Protein AF-A0A7S0IJU7-F1 (afdb_monomer_lite)

Secondary structure (DSSP, 8-state):
--TTHHHHHHHHHTSPPP---SS---BTTTTBS-----S-TTT-HHHHHHHHHHHHHHHTPPPSS-SSSSS-TTSHHHHHHHHHHHHHHHHHHHHHHHHHHHHHHHHTTTT--EEEEEEES-S-GGGTTEEEEEEGGGTEEEEEE-SSPPPTT-EEEE-B-TTS-EE-

pLDDT: mean 90.53, std 7.23, range [61.72, 98.31]

InterPro domains:
  IPR001900 Ribonuclease II/R [PF00773] (12-59)
  IPR012340 Nucleic acid-binding, OB-fold [SSF50249] (5-108)
  IPR022966 Ribonuclease II/R, conserved site [PS01175] (27-51)
  IPR050180 RNR Ribonuclease [PTHR23355] (18-120)

Structure (mmCIF, N/CA/C/O backbone):
data_AF-A0A7S0IJU7-F1
#
_entry.id   AF-A0A7S0IJU7-F1
#
loop_
_atom_site.group_PDB
_atom_site.id
_atom_site.type_symbol
_atom_site.label_atom_id
_atom_site.label_alt_id
_atom_site.label_comp_id
_atom_site.label_asym_id
_atom_site.label_entity_id
_atom_site.label_seq_id
_atom_site.pdbx_PDB_ins_code
_atom_site.Cartn_x
_atom_site.Cartn_y
_atom_site.Cartn_z
_atom_site.occupancy
_atom_site.B_iso_or_equiv
_atom_site.auth_seq_id
_atom_site.auth_comp_id
_atom_site.auth_asym_id
_atom_site.auth_atom_id
_atom_site.pdbx_PDB_model_num
ATOM 1 N N . CYS A 1 1 ? -3.079 -19.101 15.335 1.00 69.31 1 CYS A N 1
ATOM 2 C CA . CYS A 1 1 ? -3.931 -17.950 14.956 1.00 69.31 1 CYS A CA 1
ATOM 3 C C . CYS A 1 1 ? -5.201 -18.464 14.268 1.00 69.31 1 CYS A C 1
ATOM 5 O O . CYS A 1 1 ? -5.063 -19.301 13.363 1.00 69.31 1 CYS A O 1
ATOM 7 N N . PRO A 1 2 ? -6.400 -18.024 14.703 1.00 83.00 2 PRO A N 1
ATOM 8 C CA . PRO A 1 2 ? -7.669 -18.416 14.084 1.00 83.00 2 PRO A CA 1
ATOM 9 C C . PRO A 1 2 ? -7.707 -18.056 12.586 1.00 83.00 2 PRO A C 1
ATOM 11 O O . PRO A 1 2 ? -6.986 -17.149 12.161 1.00 83.00 2 PRO A O 1
ATOM 14 N N . PRO A 1 3 ? -8.478 -18.785 11.758 1.00 89.00 3 PRO A N 1
ATOM 15 C CA . PRO A 1 3 ? -8.678 -18.415 10.358 1.00 89.00 3 PRO A CA 1
ATOM 16 C C . PRO A 1 3 ? -9.346 -17.034 10.242 1.00 89.00 3 PRO A C 1
ATOM 18 O O . PRO A 1 3 ? -10.028 -16.589 11.161 1.00 89.00 3 PRO A O 1
ATOM 21 N N . GLY A 1 4 ? -9.146 -16.356 9.109 1.00 90.25 4 GLY A N 1
ATOM 22 C CA . GLY A 1 4 ? -9.739 -15.042 8.840 1.00 90.25 4 GLY A CA 1
ATOM 23 C C . GLY A 1 4 ? -8.760 -13.867 8.996 1.00 90.25 4 GLY A C 1
ATOM 24 O O . GLY A 1 4 ? -7.550 -14.046 8.795 1.00 90.25 4 GLY A O 1
ATOM 25 N N . PRO A 1 5 ? -9.256 -12.656 9.322 1.00 92.38 5 PRO A N 1
ATOM 26 C CA . PRO A 1 5 ? -8.472 -11.421 9.244 1.00 92.38 5 PRO A CA 1
ATOM 27 C C . PRO A 1 5 ? -7.203 -11.421 10.100 1.00 92.38 5 PRO A C 1
ATOM 29 O O . PRO A 1 5 ? -6.181 -10.905 9.658 1.00 92.38 5 PRO A O 1
ATOM 32 N N . CYS A 1 6 ? -7.211 -12.057 11.277 1.00 92.06 6 CYS A N 1
ATOM 33 C CA . CYS A 1 6 ? -6.020 -12.139 12.128 1.00 92.06 6 CYS A CA 1
ATOM 34 C C . CYS A 1 6 ? -4.882 -12.919 11.456 1.00 92.06 6 CYS A C 1
ATOM 36 O O . CYS A 1 6 ? -3.733 -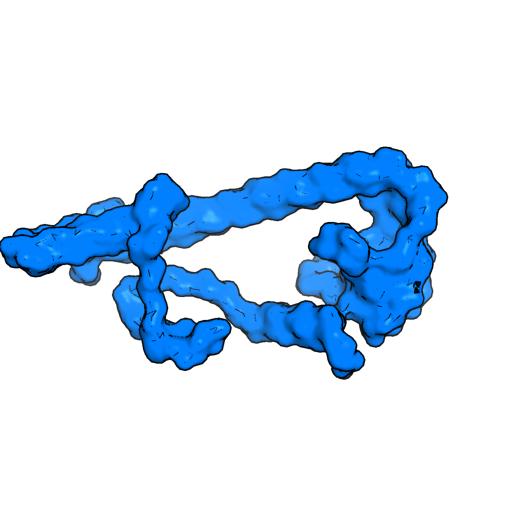12.479 11.481 1.00 92.06 6 CYS A O 1
ATOM 38 N N . ARG A 1 7 ? -5.187 -14.057 10.813 1.00 92.75 7 ARG A N 1
ATOM 39 C CA . ARG A 1 7 ? -4.179 -14.853 10.095 1.00 92.75 7 ARG A CA 1
ATOM 40 C C . ARG A 1 7 ? -3.656 -14.100 8.881 1.00 92.75 7 ARG A C 1
ATOM 42 O O . ARG A 1 7 ? -2.449 -14.093 8.665 1.00 92.75 7 ARG A O 1
ATOM 49 N N . ALA A 1 8 ? -4.543 -13.451 8.126 1.00 91.88 8 ALA A N 1
ATOM 50 C CA . ALA A 1 8 ? -4.154 -12.628 6.984 1.00 91.88 8 ALA A CA 1
ATOM 51 C C . ALA A 1 8 ? -3.245 -11.467 7.416 1.00 91.88 8 ALA A C 1
ATOM 53 O O . ALA A 1 8 ? -2.193 -11.251 6.821 1.00 91.88 8 ALA A O 1
ATOM 54 N N . TRP A 1 9 ? -3.598 -10.773 8.499 1.00 90.94 9 TRP A N 1
ATOM 55 C CA . TRP A 1 9 ? -2.810 -9.671 9.041 1.00 90.94 9 TRP A CA 1
ATOM 56 C C . TRP A 1 9 ? -1.423 -10.122 9.506 1.00 90.94 9 TRP A C 1
ATOM 58 O O . TRP A 1 9 ? -0.427 -9.502 9.140 1.00 90.94 9 TRP A O 1
ATOM 68 N N . LEU A 1 10 ? -1.330 -11.234 10.245 1.00 90.19 10 LEU A N 1
ATOM 69 C CA . LEU A 1 10 ? -0.038 -11.811 10.625 1.00 90.19 10 LEU A CA 1
ATOM 70 C C . LEU A 1 10 ? 0.771 -12.258 9.401 1.00 90.19 10 LEU A C 1
ATOM 72 O O . LEU A 1 10 ? 1.971 -12.021 9.367 1.00 90.19 10 LEU A O 1
ATOM 76 N N . GLY A 1 11 ? 0.133 -12.845 8.386 1.00 91.00 11 GLY A N 1
ATOM 77 C CA . GLY A 1 11 ? 0.796 -13.233 7.139 1.00 91.00 11 GLY A CA 1
ATOM 78 C C . GLY A 1 11 ? 1.399 -12.038 6.400 1.00 91.00 11 GLY A C 1
ATOM 79 O O . GLY A 1 11 ? 2.580 -12.056 6.070 1.00 91.00 11 GLY A O 1
ATOM 80 N N . ILE A 1 12 ? 0.624 -10.963 6.221 1.00 89.12 12 ILE A N 1
ATOM 81 C CA . ILE A 1 12 ? 1.094 -9.717 5.593 1.00 89.12 12 ILE A CA 1
ATOM 82 C C . ILE A 1 12 ? 2.269 -9.116 6.376 1.00 89.12 12 ILE A C 1
ATOM 84 O O . ILE A 1 12 ? 3.207 -8.597 5.778 1.00 89.12 12 ILE A O 1
ATOM 88 N N . ARG A 1 13 ? 2.263 -9.214 7.712 1.00 86.75 13 ARG A N 1
ATOM 89 C CA . ARG A 1 13 ? 3.353 -8.708 8.563 1.00 86.75 13 ARG A CA 1
ATOM 90 C C . ARG A 1 13 ? 4.683 -9.441 8.387 1.00 86.75 13 ARG A C 1
ATOM 92 O O . ARG A 1 13 ? 5.710 -8.861 8.723 1.00 86.75 13 ARG A O 1
ATOM 99 N N . GLN A 1 14 ? 4.666 -10.675 7.892 1.00 88.12 14 GLN A N 1
ATOM 100 C CA . GLN A 1 14 ? 5.879 -11.452 7.626 1.00 88.12 14 GLN A CA 1
ATOM 101 C C . GLN A 1 14 ? 6.457 -11.177 6.231 1.00 88.12 14 GLN A C 1
ATOM 103 O O . GLN A 1 14 ? 7.543 -11.655 5.920 1.00 88.12 14 GLN A O 1
ATOM 108 N N . MET A 1 15 ? 5.743 -10.428 5.385 1.00 89.56 15 MET A N 1
ATOM 109 C CA . MET A 1 15 ? 6.194 -10.109 4.035 1.00 89.56 15 MET A CA 1
ATOM 110 C C . MET A 1 15 ? 7.154 -8.921 4.039 1.00 89.56 15 MET A C 1
ATOM 112 O O . MET A 1 15 ? 6.958 -7.927 4.744 1.00 89.56 15 MET A O 1
ATOM 116 N N . ASN A 1 16 ? 8.162 -8.991 3.173 1.00 87.50 16 ASN A N 1
ATOM 117 C CA . ASN A 1 16 ? 9.023 -7.854 2.895 1.00 87.50 16 ASN A CA 1
ATOM 118 C C . ASN A 1 16 ? 8.292 -6.816 2.042 1.00 87.50 16 ASN A C 1
ATOM 120 O O . ASN A 1 16 ? 7.445 -7.123 1.201 1.00 87.50 16 ASN A O 1
ATOM 124 N N . LYS A 1 17 ? 8.653 -5.547 2.234 1.00 85.12 17 LYS A N 1
ATOM 125 C CA . LYS A 1 17 ? 8.161 -4.469 1.380 1.00 85.12 17 LYS A CA 1
ATOM 126 C C . LYS A 1 17 ? 8.675 -4.679 -0.046 1.00 85.12 17 LYS A C 1
ATOM 128 O O . LYS A 1 17 ? 9.881 -4.775 -0.246 1.00 85.12 17 LYS A O 1
ATOM 133 N N . GLY A 1 18 ? 7.775 -4.631 -1.028 1.00 83.38 18 GLY A N 1
ATOM 134 C CA . GLY A 1 18 ? 8.158 -4.622 -2.439 1.00 83.38 18 GLY A CA 1
ATOM 135 C C . GLY A 1 18 ? 9.085 -3.447 -2.768 1.00 83.38 18 GLY A C 1
ATOM 136 O O . GLY A 1 18 ? 8.805 -2.291 -2.420 1.00 83.38 18 GLY A O 1
ATOM 137 N N . THR A 1 19 ? 10.195 -3.745 -3.432 1.00 80.81 19 THR A N 1
ATOM 138 C CA . THR A 1 19 ? 11.180 -2.771 -3.908 1.00 80.81 19 THR A CA 1
ATOM 139 C C . THR A 1 19 ? 11.208 -2.767 -5.430 1.00 80.81 19 THR A C 1
ATOM 141 O O . THR A 1 19 ? 10.830 -3.738 -6.078 1.00 80.81 19 THR A O 1
ATOM 144 N N . VAL A 1 20 ? 11.620 -1.640 -6.007 1.00 84.31 20 VAL A N 1
ATOM 145 C CA . VAL A 1 20 ? 11.905 -1.557 -7.442 1.00 84.31 20 VAL A CA 1
ATOM 146 C C . VAL A 1 20 ? 13.415 -1.686 -7.604 1.00 84.31 20 VAL A C 1
ATOM 148 O O . VAL A 1 20 ? 14.161 -1.066 -6.842 1.00 84.31 20 VAL A O 1
ATOM 151 N N . SER A 1 21 ? 13.833 -2.511 -8.557 1.00 85.69 21 SER A N 1
ATOM 152 C CA . SER A 1 21 ? 15.222 -2.854 -8.856 1.00 85.69 21 SER A CA 1
ATOM 153 C C . SER A 1 21 ? 15.471 -2.692 -10.353 1.00 85.69 21 SER A C 1
ATOM 155 O O . SER A 1 21 ? 14.536 -2.748 -11.150 1.00 85.69 21 SER A O 1
ATOM 157 N N . GLU A 1 22 ? 16.732 -2.480 -10.714 1.00 85.06 22 GLU A N 1
ATOM 158 C CA . GLU A 1 22 ? 17.190 -2.449 -12.103 1.00 85.06 22 GLU A CA 1
ATOM 159 C C . GLU A 1 22 ? 17.304 -3.861 -12.681 1.00 85.06 22 GLU A C 1
ATOM 161 O O . GLU A 1 22 ? 16.916 -4.108 -13.820 1.00 85.06 22 GLU A O 1
ATOM 166 N N . ALA A 1 23 ? 17.793 -4.801 -11.870 1.00 88.00 23 ALA A N 1
ATOM 167 C CA . ALA A 1 23 ? 17.892 -6.199 -12.250 1.00 88.00 23 ALA A CA 1
ATOM 168 C C . ALA A 1 23 ? 16.556 -6.927 -12.018 1.00 88.00 23 ALA A C 1
ATOM 170 O O . ALA A 1 23 ? 15.915 -6.688 -10.981 1.00 88.00 23 ALA A O 1
ATOM 171 N N . PRO A 1 24 ? 16.153 -7.831 -12.935 1.00 91.06 24 PRO A N 1
ATOM 172 C CA . PRO A 1 24 ? 15.001 -8.696 -12.727 1.00 91.06 24 PRO A CA 1
ATOM 173 C C . PRO A 1 24 ? 15.228 -9.580 -11.498 1.00 91.06 24 PRO A C 1
ATOM 175 O O . PRO A 1 24 ? 16.320 -10.108 -11.289 1.00 91.06 24 PRO A O 1
ATOM 178 N N . ALA A 1 25 ? 14.192 -9.725 -10.680 1.00 91.88 25 ALA A N 1
ATOM 179 C CA . ALA A 1 25 ? 14.225 -10.532 -9.471 1.00 91.88 25 ALA A CA 1
ATOM 180 C C . ALA A 1 25 ? 12.836 -11.094 -9.164 1.00 91.88 25 ALA A C 1
ATOM 182 O O . ALA A 1 25 ? 11.822 -10.484 -9.526 1.00 91.88 25 ALA A O 1
ATOM 183 N N . LEU A 1 26 ? 12.823 -12.220 -8.443 1.00 92.25 26 LEU A N 1
ATOM 184 C CA . LEU A 1 26 ? 11.613 -12.904 -8.002 1.00 92.25 26 LEU A CA 1
ATOM 185 C C . LEU A 1 26 ? 10.691 -11.932 -7.260 1.00 92.25 26 LEU A C 1
ATOM 187 O O . LEU A 1 26 ? 11.070 -11.329 -6.254 1.00 92.25 26 LEU A O 1
ATOM 191 N N . HIS A 1 27 ? 9.448 -11.828 -7.720 1.00 92.81 27 HIS A N 1
ATOM 192 C CA . HIS A 1 27 ? 8.409 -11.104 -7.007 1.00 92.81 27 HIS A CA 1
ATOM 193 C C . HIS A 1 27 ? 7.625 -12.082 -6.122 1.00 92.81 27 HIS A C 1
ATOM 195 O O . HIS A 1 27 ? 6.530 -12.515 -6.483 1.00 92.81 27 HIS A O 1
ATOM 201 N N . GLU A 1 28 ? 8.163 -12.402 -4.940 1.00 90.19 28 GLU A N 1
ATOM 202 C CA . GLU A 1 28 ? 7.623 -13.419 -4.014 1.00 90.19 28 GLU A CA 1
ATOM 203 C C . GLU A 1 28 ? 6.117 -13.270 -3.754 1.00 90.19 28 GLU A C 1
ATOM 205 O O . GLU A 1 28 ? 5.373 -14.243 -3.821 1.00 90.19 28 GLU A O 1
ATOM 210 N N . GLY A 1 29 ? 5.635 -12.039 -3.546 1.00 88.81 29 GLY A N 1
ATOM 211 C CA . GLY A 1 29 ? 4.212 -11.783 -3.288 1.00 88.81 29 GLY A CA 1
ATOM 212 C C . GLY A 1 29 ? 3.271 -12.059 -4.472 1.00 88.81 29 GLY A C 1
ATOM 213 O O . GLY A 1 29 ? 2.064 -12.130 -4.267 1.00 88.81 29 GLY A O 1
ATOM 214 N N . LEU A 1 30 ? 3.799 -12.191 -5.695 1.00 91.88 30 LEU A N 1
ATOM 215 C CA . LEU A 1 30 ? 3.043 -12.540 -6.907 1.00 91.88 30 LEU A CA 1
ATOM 216 C C . LEU A 1 30 ? 3.372 -13.952 -7.416 1.00 91.88 30 LEU A C 1
ATOM 218 O O . LEU A 1 30 ? 2.650 -14.458 -8.267 1.00 91.88 30 LEU A O 1
ATOM 222 N N . GLY A 1 31 ? 4.446 -14.576 -6.920 1.00 93.75 31 GLY A N 1
ATOM 223 C CA . GLY A 1 31 ? 4.887 -15.899 -7.363 1.00 93.75 31 GLY A CA 1
ATOM 224 C C . GLY A 1 31 ? 5.430 -15.935 -8.796 1.00 93.75 31 GLY A C 1
ATOM 225 O O . GLY A 1 31 ? 5.266 -16.946 -9.468 1.00 93.75 31 GLY A O 1
ATOM 226 N N . VAL A 1 32 ? 6.039 -14.843 -9.278 1.00 95.50 32 VAL A N 1
ATOM 227 C CA . VAL A 1 32 ? 6.604 -14.747 -10.640 1.00 95.50 32 VAL A CA 1
ATOM 228 C C . VAL A 1 32 ? 8.086 -14.386 -10.615 1.00 95.50 32 VAL A C 1
ATOM 230 O O . VAL A 1 32 ? 8.504 -13.569 -9.792 1.00 95.50 32 VAL A O 1
ATOM 233 N N . ASP A 1 33 ? 8.861 -14.944 -11.550 1.00 95.62 33 ASP A N 1
ATOM 234 C CA . ASP A 1 33 ? 10.327 -14.803 -11.615 1.00 95.62 33 ASP A CA 1
ATOM 235 C C . ASP A 1 33 ? 10.806 -13.360 -11.806 1.00 95.62 33 ASP A C 1
ATOM 237 O O . ASP A 1 33 ? 11.884 -12.991 -11.347 1.00 95.62 33 ASP A O 1
ATOM 241 N N . ALA A 1 34 ? 10.005 -12.535 -12.482 1.00 94.25 34 ALA A N 1
ATOM 242 C CA . ALA A 1 34 ? 10.247 -11.111 -12.643 1.00 94.25 34 ALA A CA 1
ATOM 243 C C . ALA A 1 34 ? 8.931 -10.366 -12.875 1.00 94.25 34 ALA A C 1
ATOM 245 O O . ALA A 1 34 ? 7.998 -10.883 -13.493 1.00 94.25 34 ALA A O 1
ATOM 246 N N . TYR A 1 35 ? 8.865 -9.119 -12.408 1.00 94.75 35 TYR A N 1
ATOM 247 C CA . TYR A 1 35 ? 7.708 -8.256 -12.616 1.00 94.75 35 TYR A CA 1
ATOM 248 C C . TYR A 1 35 ? 8.130 -6.809 -12.867 1.00 94.75 35 TYR A C 1
ATOM 250 O O . TYR A 1 35 ? 8.962 -6.263 -12.144 1.00 94.75 35 TYR A O 1
ATOM 258 N N . VAL A 1 36 ? 7.511 -6.166 -13.861 1.00 93.75 36 VAL A N 1
ATOM 259 C CA . VAL A 1 36 ? 7.729 -4.751 -14.191 1.00 93.75 36 VAL A CA 1
ATOM 260 C C . VAL A 1 36 ? 6.400 -4.006 -14.277 1.00 93.75 36 VAL A C 1
ATOM 262 O O . VAL A 1 36 ? 5.398 -4.512 -14.779 1.00 93.75 36 VAL A O 1
ATOM 265 N N . GLN A 1 37 ? 6.385 -2.774 -13.775 1.00 93.81 37 GLN A N 1
ATOM 266 C CA . GLN A 1 37 ? 5.217 -1.899 -13.830 1.00 93.81 37 GLN A CA 1
ATOM 267 C C . GLN A 1 37 ? 5.241 -1.067 -15.118 1.00 93.81 37 GLN A C 1
ATOM 269 O O . GLN A 1 37 ? 6.171 -0.299 -15.340 1.00 93.81 37 GLN A O 1
ATOM 274 N N . VAL A 1 38 ? 4.213 -1.214 -15.959 1.00 96.44 38 VAL A N 1
ATOM 275 C CA . VAL A 1 38 ? 4.124 -0.523 -17.265 1.00 96.44 38 VAL A CA 1
ATOM 276 C C . VAL A 1 38 ? 2.724 0.028 -17.580 1.00 96.44 38 VAL A C 1
ATOM 278 O O . VAL A 1 38 ? 2.528 0.777 -18.532 1.00 96.44 38 VAL A O 1
ATOM 281 N N . THR A 1 39 ? 1.712 -0.330 -16.792 1.00 97.25 39 THR A N 1
ATOM 282 C CA . THR A 1 39 ? 0.295 -0.114 -17.126 1.00 97.25 39 THR A CA 1
ATOM 283 C C . THR A 1 39 ? -0.274 1.221 -16.641 1.00 97.25 39 THR A C 1
ATOM 285 O O . THR A 1 39 ? -1.458 1.487 -16.825 1.00 97.25 39 THR A O 1
ATOM 288 N N . SER A 1 40 ? 0.508 2.073 -15.972 1.00 96.94 40 SER A N 1
ATOM 289 C CA . SER A 1 40 ? 0.020 3.329 -15.376 1.00 96.94 40 SER A CA 1
ATOM 290 C C . SER A 1 40 ? 0.932 4.549 -15.620 1.00 96.94 40 SER A C 1
ATOM 292 O O . SER A 1 40 ? 1.202 5.294 -14.674 1.00 96.94 40 SER A O 1
ATOM 294 N N . PRO A 1 41 ? 1.361 4.824 -16.869 1.00 96.06 41 PRO A N 1
ATOM 295 C CA . PRO A 1 41 ? 2.321 5.891 -17.188 1.00 96.06 41 PRO A CA 1
ATOM 296 C C . PRO A 1 41 ? 1.827 7.311 -16.865 1.00 96.06 41 PRO A C 1
ATOM 298 O O . PRO A 1 41 ? 2.640 8.194 -16.625 1.00 96.06 41 PRO A O 1
ATOM 301 N N . ILE A 1 42 ? 0.510 7.541 -16.798 1.00 96.69 42 ILE A N 1
ATOM 302 C CA . ILE A 1 42 ? -0.063 8.858 -16.451 1.00 96.69 42 ILE A CA 1
ATOM 303 C C . ILE A 1 42 ? 0.184 9.220 -14.976 1.00 96.69 42 ILE A C 1
ATOM 305 O O . ILE A 1 42 ? 0.296 10.392 -14.633 1.00 96.69 42 ILE A O 1
ATOM 309 N N . ARG A 1 43 ? 0.268 8.220 -14.087 1.00 94.19 43 ARG A N 1
ATOM 310 C CA . ARG A 1 43 ? 0.313 8.421 -12.624 1.00 94.19 43 ARG A CA 1
ATOM 311 C C . ARG A 1 43 ? 1.550 7.837 -11.942 1.00 94.19 43 ARG A C 1
ATOM 313 O O . ARG A 1 43 ? 1.731 8.030 -10.743 1.00 94.19 43 ARG A O 1
ATOM 320 N N . ARG A 1 44 ? 2.386 7.094 -12.671 1.00 91.12 44 ARG A N 1
ATOM 321 C CA . ARG A 1 44 ? 3.653 6.543 -12.182 1.00 91.12 44 ARG A CA 1
ATOM 322 C C . ARG A 1 44 ? 4.756 6.874 -13.175 1.00 91.12 44 ARG A C 1
ATOM 324 O O . ARG A 1 44 ? 4.770 6.364 -14.290 1.00 91.12 44 ARG A O 1
ATOM 331 N N . TYR A 1 45 ? 5.701 7.703 -12.741 1.00 90.50 45 TYR A N 1
ATOM 332 C CA . TYR A 1 45 ? 6.818 8.120 -13.585 1.00 90.50 45 TYR A CA 1
ATOM 333 C C . TYR A 1 45 ? 7.711 6.942 -14.011 1.00 90.50 45 TYR A C 1
ATOM 335 O O . TYR A 1 45 ? 8.196 6.922 -15.136 1.00 90.50 45 TYR A O 1
ATOM 343 N N . ALA A 1 46 ? 7.861 5.921 -13.158 1.00 90.69 46 ALA A N 1
ATOM 344 C CA . ALA A 1 46 ? 8.591 4.701 -13.501 1.00 90.69 46 ALA A CA 1
ATOM 345 C C . ALA A 1 46 ? 7.971 3.970 -14.708 1.00 90.69 46 ALA A C 1
ATOM 347 O O . ALA A 1 46 ? 8.690 3.623 -15.639 1.00 90.69 46 ALA A O 1
ATOM 348 N N . ASP A 1 47 ? 6.643 3.810 -14.752 1.00 94.38 47 ASP A N 1
ATOM 349 C CA . ASP A 1 47 ? 5.949 3.228 -15.908 1.00 94.38 47 ASP A CA 1
ATOM 350 C C . ASP A 1 47 ? 6.182 4.059 -17.178 1.00 94.38 47 ASP A C 1
ATOM 352 O O . ASP A 1 47 ? 6.405 3.503 -18.251 1.00 94.38 47 ASP A O 1
ATOM 356 N N . LEU A 1 48 ? 6.165 5.393 -17.069 1.00 94.44 48 LEU A N 1
ATOM 357 C CA . LEU A 1 48 ? 6.459 6.280 -18.197 1.00 94.44 48 LEU A CA 1
ATOM 358 C C . LEU A 1 48 ? 7.906 6.115 -18.692 1.00 94.44 48 LEU A C 1
ATOM 360 O O . LEU A 1 48 ? 8.140 6.071 -19.898 1.00 94.44 48 LEU A O 1
ATOM 364 N N . ALA A 1 49 ? 8.869 5.972 -17.781 1.00 92.69 49 ALA A N 1
ATOM 365 C CA . ALA A 1 49 ? 10.257 5.705 -18.140 1.00 92.69 49 ALA A CA 1
ATOM 366 C C . ALA A 1 49 ? 10.407 4.359 -18.870 1.00 92.69 49 ALA A C 1
ATOM 368 O O . ALA A 1 49 ? 11.081 4.294 -19.897 1.00 92.69 49 ALA A O 1
ATOM 369 N N . VAL A 1 50 ? 9.707 3.314 -18.413 1.00 94.25 50 VAL A N 1
ATOM 370 C CA . VAL A 1 50 ? 9.643 2.020 -19.114 1.00 94.25 50 VAL A CA 1
ATOM 371 C C . VAL A 1 50 ? 9.054 2.187 -20.518 1.00 94.25 50 VAL A C 1
ATOM 373 O O . VAL A 1 50 ? 9.587 1.625 -21.472 1.00 94.25 50 VAL A O 1
ATOM 376 N N . HIS A 1 51 ? 8.009 3.007 -20.693 1.00 97.06 51 HIS A N 1
ATOM 377 C CA . HIS A 1 51 ? 7.466 3.312 -22.027 1.00 97.06 51 HIS A CA 1
ATOM 378 C C . HIS A 1 51 ? 8.506 3.963 -22.943 1.00 97.06 51 HIS A C 1
ATOM 380 O O . HIS A 1 51 ? 8.543 3.638 -24.130 1.00 97.06 51 HIS A O 1
ATOM 386 N N . TYR A 1 52 ? 9.348 4.863 -22.428 1.00 95.75 52 TYR A N 1
ATOM 387 C CA . TYR A 1 52 ? 10.430 5.460 -23.216 1.00 95.75 52 TYR A CA 1
ATOM 388 C C . TYR A 1 52 ? 11.505 4.438 -23.597 1.00 95.75 52 TYR A C 1
ATOM 390 O O . TYR A 1 52 ? 11.889 4.401 -24.765 1.00 95.75 52 TYR A O 1
ATOM 398 N N . GLN A 1 53 ? 11.921 3.569 -22.668 1.00 94.75 53 GLN A N 1
ATOM 399 C CA . GLN A 1 53 ? 12.868 2.479 -22.955 1.00 94.75 53 GLN A CA 1
ATOM 400 C C . GLN A 1 53 ? 12.332 1.546 -24.048 1.00 94.75 53 GLN A C 1
ATOM 402 O O . GLN A 1 53 ? 13.034 1.268 -25.017 1.00 94.75 53 GLN A O 1
ATOM 407 N N . LEU A 1 54 ? 11.070 1.111 -23.934 1.00 96.38 54 LEU A N 1
ATOM 408 C CA . LEU A 1 54 ? 10.430 0.225 -24.911 1.00 96.38 54 LEU A CA 1
ATOM 409 C C . LEU A 1 54 ? 10.339 0.875 -26.294 1.00 96.38 54 LEU A C 1
ATOM 411 O O . LEU A 1 54 ? 10.683 0.252 -27.293 1.00 96.38 54 LEU A O 1
ATOM 415 N N . LYS A 1 55 ? 9.902 2.138 -26.368 1.00 98.12 55 LYS A N 1
ATOM 416 C CA . LYS A 1 55 ? 9.779 2.855 -27.647 1.00 98.12 55 LYS A CA 1
ATOM 417 C C . LYS A 1 55 ? 11.129 3.063 -28.330 1.00 98.12 55 LYS A C 1
ATOM 419 O O . LYS A 1 55 ? 11.189 2.920 -29.545 1.00 98.12 55 LYS A O 1
ATOM 424 N N . ALA A 1 56 ? 12.176 3.401 -27.576 1.00 97.56 56 ALA A N 1
ATOM 425 C CA . ALA A 1 56 ? 13.524 3.546 -28.121 1.00 97.56 56 ALA A CA 1
ATOM 426 C C . ALA A 1 56 ? 14.056 2.204 -28.641 1.00 97.56 56 ALA A C 1
ATOM 428 O O . ALA A 1 56 ? 14.482 2.116 -29.789 1.00 97.56 56 ALA A O 1
ATOM 429 N N . HIS A 1 57 ? 13.917 1.138 -27.846 1.00 96.88 57 HIS A N 1
ATOM 430 C CA . HIS A 1 57 ? 14.331 -0.207 -28.242 1.00 96.88 57 HIS A CA 1
ATOM 431 C C . HIS A 1 57 ? 13.646 -0.674 -29.534 1.00 96.88 57 HIS A C 1
ATOM 433 O O . HIS A 1 57 ? 14.315 -1.131 -30.454 1.00 96.88 57 HIS A O 1
ATOM 439 N N . LEU A 1 58 ? 12.325 -0.494 -29.640 1.00 98.19 58 LEU A N 1
ATOM 440 C CA . LEU A 1 58 ? 11.556 -0.876 -30.830 1.00 98.19 58 LEU A CA 1
ATOM 441 C C . LEU A 1 58 ? 11.935 -0.083 -32.092 1.00 98.19 58 LEU A C 1
ATOM 443 O O . LEU A 1 58 ? 11.655 -0.540 -33.197 1.00 98.19 58 LEU A O 1
ATOM 447 N N . ARG A 1 59 ? 12.546 1.098 -31.946 1.00 98.31 59 ARG A N 1
ATOM 448 C CA . ARG A 1 59 ? 13.037 1.924 -33.062 1.00 98.31 59 ARG A CA 1
ATOM 449 C C . ARG A 1 59 ? 14.507 1.681 -33.400 1.00 98.31 59 ARG A C 1
ATOM 451 O O . ARG A 1 59 ? 14.955 2.140 -34.443 1.00 98.31 59 ARG A O 1
ATOM 458 N N . GLY A 1 60 ? 15.244 0.977 -32.540 1.00 97.44 60 GLY A N 1
ATOM 459 C CA . GLY A 1 60 ? 16.701 0.876 -32.632 1.00 97.44 60 GLY A CA 1
ATOM 460 C C . GLY A 1 60 ? 17.438 2.141 -32.174 1.00 97.44 60 GLY A C 1
ATOM 461 O O . GLY A 1 60 ? 18.614 2.304 -32.489 1.00 97.44 60 GLY A O 1
ATOM 462 N N . ASP A 1 61 ? 16.769 3.029 -31.434 1.00 97.31 61 ASP A N 1
ATOM 463 C CA . ASP A 1 61 ? 17.376 4.240 -30.878 1.00 97.31 61 ASP A CA 1
ATOM 464 C C . ASP A 1 61 ? 18.220 3.911 -29.627 1.00 97.31 61 ASP A C 1
ATOM 466 O O . ASP A 1 61 ? 17.946 2.923 -28.931 1.00 97.31 61 ASP A O 1
ATOM 470 N N . PRO A 1 62 ? 19.201 4.760 -29.261 1.00 94.38 62 PRO A N 1
ATOM 471 C CA . PRO A 1 62 ? 19.878 4.659 -27.972 1.00 94.38 62 PRO A CA 1
ATOM 472 C C . PRO A 1 62 ? 18.885 4.680 -26.804 1.00 94.38 62 PRO A C 1
ATOM 474 O O . PRO A 1 62 ? 17.959 5.495 -26.775 1.00 94.38 62 PRO A O 1
ATOM 477 N N . LEU A 1 63 ? 19.09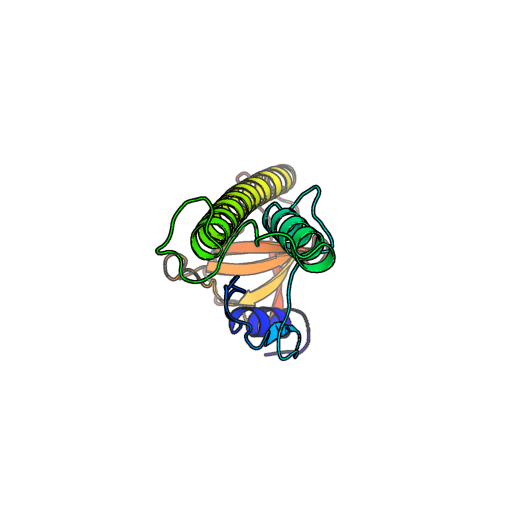5 3.805 -25.815 1.00 93.00 63 LEU A N 1
ATOM 478 C CA . LEU A 1 63 ? 18.228 3.734 -24.640 1.00 93.00 63 LEU A CA 1
ATOM 479 C C . LEU A 1 63 ? 18.297 5.048 -23.835 1.00 93.00 63 LEU A C 1
ATOM 481 O O . LEU A 1 63 ? 19.392 5.455 -23.442 1.00 93.00 63 LEU A O 1
ATOM 485 N N . PRO A 1 64 ? 17.153 5.703 -23.551 1.00 92.06 64 PRO A N 1
ATOM 486 C CA . PRO A 1 64 ? 17.107 6.955 -22.795 1.00 92.06 64 PRO A CA 1
ATOM 487 C C . PRO A 1 64 ? 17.706 6.877 -21.391 1.00 92.06 64 PRO A C 1
ATOM 489 O O . PRO A 1 64 ? 18.168 7.897 -20.878 1.00 92.06 64 PRO A O 1
ATOM 492 N N . PHE A 1 65 ? 17.655 5.689 -20.784 1.00 91.44 65 PHE A N 1
ATOM 493 C CA . PHE A 1 65 ? 18.117 5.405 -19.431 1.00 91.44 65 PHE A CA 1
ATOM 494 C C . PHE A 1 65 ? 18.998 4.151 -19.451 1.00 91.44 65 PHE A C 1
ATOM 496 O O . PHE A 1 65 ? 18.495 3.035 -19.273 1.00 91.44 65 PHE A O 1
ATOM 503 N N . PRO A 1 66 ? 20.293 4.295 -19.759 1.00 86.75 66 PRO A N 1
ATOM 504 C CA . PRO A 1 66 ? 21.206 3.166 -19.797 1.00 86.75 66 PRO A CA 1
ATOM 505 C C . PRO A 1 66 ? 21.456 2.601 -18.391 1.00 86.75 66 PRO A C 1
ATOM 507 O O . PRO A 1 66 ? 21.351 3.296 -17.376 1.00 86.75 66 PRO A O 1
ATOM 510 N N . SER A 1 67 ? 21.782 1.312 -18.360 1.00 83.38 67 SER A N 1
ATOM 511 C CA . SER A 1 67 ? 22.209 0.593 -17.162 1.00 83.38 67 SER A CA 1
ATOM 512 C C . SER A 1 67 ? 23.685 0.842 -16.852 1.00 83.38 67 SER A C 1
ATOM 514 O O . SER A 1 67 ? 24.492 0.970 -17.771 1.00 83.38 67 SER A O 1
ATOM 516 N N . GLY A 1 68 ? 24.054 0.858 -15.567 1.00 72.00 68 GLY A N 1
ATOM 517 C CA . GLY A 1 68 ? 25.461 0.859 -15.131 1.00 72.00 68 GLY A CA 1
ATOM 518 C C . GLY A 1 68 ? 26.276 2.139 -15.390 1.00 72.00 68 GLY A C 1
ATOM 519 O O . GLY A 1 68 ? 27.496 2.111 -15.269 1.00 72.00 68 GLY A O 1
ATOM 520 N N . ASP A 1 69 ? 25.641 3.264 -15.713 1.00 63.81 69 ASP A N 1
ATOM 521 C CA . ASP A 1 69 ? 26.287 4.536 -16.098 1.00 63.81 69 ASP A CA 1
ATOM 522 C C . ASP A 1 69 ? 26.795 5.410 -14.920 1.00 63.81 69 ASP A C 1
ATOM 524 O O . ASP A 1 69 ? 27.110 6.587 -15.101 1.00 63.81 69 ASP A O 1
ATOM 528 N N . GLY A 1 70 ? 26.884 4.863 -13.704 1.00 61.72 70 GLY A N 1
ATOM 529 C CA . GLY A 1 70 ? 27.454 5.567 -12.548 1.00 61.72 70 GLY A CA 1
ATOM 530 C C . GLY A 1 70 ? 26.499 6.487 -11.774 1.00 61.72 70 GLY A C 1
ATOM 531 O O . GLY A 1 70 ? 26.963 7.232 -10.914 1.00 61.72 70 GLY A O 1
ATOM 532 N N . GLY A 1 71 ? 25.180 6.418 -12.005 1.00 63.03 71 GLY A N 1
ATOM 533 C CA . GLY A 1 71 ? 24.187 6.958 -11.059 1.00 63.03 71 GLY A CA 1
ATOM 534 C C . GLY A 1 71 ? 23.739 8.405 -11.297 1.00 63.03 71 GLY A C 1
ATOM 535 O O . GLY A 1 71 ? 23.386 9.113 -10.357 1.00 63.03 71 GLY A O 1
ATOM 536 N N . GLY A 1 72 ? 23.710 8.862 -12.551 1.00 71.69 72 GLY A N 1
ATOM 537 C CA . GLY A 1 72 ? 23.137 10.167 -12.906 1.00 71.69 72 GLY A CA 1
ATOM 538 C C . GLY A 1 72 ? 21.601 10.192 -12.882 1.00 71.69 72 GLY A C 1
ATOM 539 O O . GLY A 1 72 ? 20.941 9.161 -12.943 1.00 71.69 72 GLY A O 1
ATOM 540 N N . VAL A 1 73 ? 20.986 11.381 -12.894 1.00 68.44 73 VAL A N 1
ATOM 541 C CA . VAL A 1 73 ? 19.508 11.535 -12.953 1.00 68.44 73 VAL A CA 1
ATOM 542 C C . VAL A 1 73 ? 18.894 10.899 -14.213 1.00 68.44 73 VAL A C 1
ATOM 544 O O . VAL A 1 73 ? 17.722 10.531 -14.219 1.00 68.44 73 VAL A O 1
ATOM 547 N N . ARG A 1 74 ? 19.686 10.745 -15.281 1.00 79.00 74 ARG A N 1
ATOM 548 C CA . ARG A 1 74 ? 19.282 10.106 -16.544 1.00 79.00 74 ARG A CA 1
ATOM 549 C C . ARG A 1 74 ? 19.655 8.620 -16.627 1.00 79.00 74 ARG A C 1
ATOM 551 O O . ARG A 1 74 ? 19.535 8.039 -17.696 1.00 79.00 74 ARG A O 1
ATOM 558 N N . SER A 1 75 ? 20.073 8.021 -15.519 1.00 87.88 75 SER A N 1
ATOM 559 C CA . SER A 1 75 ? 20.366 6.592 -15.428 1.00 87.88 75 SER A CA 1
ATOM 560 C C . SER A 1 75 ? 19.148 5.776 -15.024 1.00 87.88 75 SER A C 1
ATOM 562 O O . SER A 1 75 ? 18.221 6.297 -14.394 1.00 87.88 75 SER A O 1
ATOM 564 N N . ALA A 1 76 ? 19.177 4.470 -15.301 1.00 86.44 76 ALA A N 1
ATOM 565 C CA . ALA A 1 76 ? 18.196 3.548 -14.734 1.00 86.44 76 ALA A CA 1
ATOM 566 C C . ALA A 1 76 ? 18.194 3.605 -13.190 1.00 86.44 76 ALA A C 1
ATOM 568 O O . ALA A 1 76 ? 17.133 3.733 -12.575 1.00 86.44 76 ALA A O 1
ATOM 569 N N . ALA A 1 77 ? 19.373 3.607 -12.560 1.00 86.38 77 ALA A N 1
ATOM 570 C CA . ALA A 1 77 ? 19.521 3.657 -11.104 1.00 86.38 77 ALA A CA 1
ATOM 571 C C . ALA A 1 77 ? 18.944 4.943 -10.477 1.00 86.38 77 ALA A C 1
ATOM 573 O O . ALA A 1 77 ? 18.189 4.884 -9.505 1.00 86.38 77 ALA A O 1
ATOM 574 N N . GLY A 1 78 ? 19.235 6.104 -11.064 1.00 88.12 78 GLY A N 1
ATOM 575 C CA . GLY A 1 78 ? 18.767 7.410 -10.598 1.00 88.12 78 GLY A CA 1
ATOM 576 C C . GLY A 1 78 ? 17.254 7.568 -10.732 1.00 88.12 78 GLY A C 1
ATOM 577 O O . GLY A 1 78 ? 16.589 8.055 -9.816 1.00 88.12 78 GLY A O 1
ATOM 578 N N . LEU A 1 79 ? 16.667 7.075 -11.826 1.00 88.31 79 LEU A N 1
ATOM 579 C CA . LEU A 1 79 ? 15.211 7.019 -11.973 1.00 88.31 79 LEU A CA 1
ATOM 580 C C . LEU A 1 79 ? 14.546 6.136 -10.916 1.00 88.31 79 LEU A C 1
ATOM 582 O O . LEU A 1 79 ? 13.505 6.503 -10.361 1.00 88.31 79 LEU A O 1
ATOM 586 N N . LEU A 1 80 ? 15.130 4.970 -10.641 1.00 88.19 80 LEU A N 1
ATOM 587 C CA . LEU A 1 80 ? 14.627 4.048 -9.629 1.00 88.19 80 LEU A CA 1
ATOM 588 C C . LEU A 1 80 ? 14.699 4.659 -8.232 1.00 88.19 80 LEU A C 1
ATOM 590 O O . LEU A 1 80 ? 13.751 4.525 -7.455 1.00 88.19 80 LEU A O 1
ATOM 594 N N . GLU A 1 81 ? 15.779 5.368 -7.916 1.00 89.19 81 GLU A N 1
ATOM 595 C CA . GLU A 1 81 ? 15.905 6.101 -6.662 1.00 89.19 81 GLU A CA 1
ATOM 596 C C . GLU A 1 81 ? 14.810 7.167 -6.520 1.00 89.19 81 GLU A C 1
ATOM 598 O O . GLU A 1 81 ? 14.090 7.180 -5.515 1.00 89.19 81 GLU A O 1
ATOM 603 N N . LEU A 1 82 ? 14.600 7.991 -7.551 1.00 88.12 82 LEU A N 1
ATOM 604 C CA . LEU A 1 82 ? 13.526 8.987 -7.573 1.00 88.12 82 LEU A CA 1
ATOM 605 C C . LEU A 1 82 ? 12.147 8.342 -7.382 1.00 88.12 82 LEU A C 1
ATOM 607 O O . LEU A 1 82 ? 11.354 8.806 -6.559 1.00 88.12 82 LEU A O 1
ATOM 611 N N . ALA A 1 83 ? 11.868 7.238 -8.078 1.00 88.25 83 ALA A N 1
ATOM 612 C CA . ALA A 1 83 ? 10.613 6.504 -7.942 1.00 88.25 83 ALA A CA 1
ATOM 613 C C . ALA A 1 83 ? 10.421 5.934 -6.522 1.00 88.25 83 ALA A C 1
ATOM 615 O O . ALA A 1 83 ? 9.327 6.027 -5.951 1.00 88.25 83 ALA A O 1
ATOM 616 N N . ARG A 1 84 ? 11.480 5.381 -5.911 1.00 88.44 84 ARG A N 1
ATOM 617 C CA . ARG A 1 84 ? 11.459 4.865 -4.529 1.00 88.44 84 ARG A CA 1
ATOM 618 C C . ARG A 1 84 ? 11.201 5.978 -3.514 1.00 88.44 84 ARG A C 1
ATOM 620 O O . ARG A 1 84 ? 10.394 5.777 -2.594 1.00 88.44 84 ARG A O 1
ATOM 627 N N . ASN A 1 85 ? 11.843 7.130 -3.688 1.00 90.56 85 ASN A N 1
ATOM 628 C CA . ASN A 1 85 ? 11.719 8.289 -2.805 1.00 90.56 85 ASN A CA 1
ATOM 629 C C . ASN A 1 85 ? 10.323 8.909 -2.907 1.00 90.56 85 ASN A C 1
ATOM 631 O O . ASN A 1 85 ? 9.627 9.015 -1.893 1.00 90.56 85 ASN A O 1
ATOM 635 N N . ALA A 1 86 ? 9.856 9.197 -4.126 1.00 89.75 86 ALA A N 1
ATOM 636 C CA . ALA A 1 86 ? 8.517 9.726 -4.375 1.00 89.75 86 ALA A CA 1
ATOM 637 C C . ALA A 1 86 ? 7.426 8.785 -3.843 1.00 89.75 86 ALA A C 1
ATOM 639 O O . ALA A 1 86 ? 6.517 9.216 -3.133 1.00 89.75 86 ALA A O 1
ATOM 640 N N . GLY A 1 87 ? 7.549 7.478 -4.098 1.00 89.94 87 GLY A N 1
ATOM 641 C CA . GLY A 1 87 ? 6.609 6.489 -3.573 1.00 89.94 87 GLY A CA 1
ATOM 642 C C . GLY A 1 87 ? 6.621 6.399 -2.044 1.00 89.94 87 GLY A C 1
ATOM 643 O O . GLY A 1 87 ? 5.590 6.135 -1.429 1.00 89.94 87 GLY A O 1
ATOM 644 N N . THR A 1 88 ? 7.773 6.601 -1.398 1.00 91.25 88 THR A N 1
ATOM 645 C CA . THR A 1 88 ? 7.869 6.615 0.071 1.00 91.25 88 THR A CA 1
ATOM 646 C C . THR A 1 88 ? 7.226 7.860 0.659 1.00 91.25 88 THR A C 1
ATOM 648 O O . THR A 1 88 ? 6.415 7.718 1.569 1.00 91.25 88 THR A O 1
ATOM 651 N N . LEU A 1 89 ? 7.495 9.037 0.094 1.00 93.75 89 LEU A N 1
ATOM 652 C CA . LEU A 1 89 ? 6.853 10.283 0.502 1.00 93.75 89 LEU A CA 1
ATOM 653 C C . LEU A 1 89 ? 5.327 10.210 0.349 1.00 93.75 89 LEU A C 1
ATOM 655 O O . LEU A 1 89 ? 4.606 10.499 1.303 1.00 93.75 89 LEU A O 1
ATOM 659 N N . ALA A 1 90 ? 4.839 9.753 -0.809 1.00 93.06 90 ALA A N 1
ATOM 660 C CA . ALA A 1 90 ? 3.409 9.621 -1.079 1.00 93.06 90 ALA A CA 1
ATOM 661 C C . ALA A 1 90 ? 2.707 8.730 -0.040 1.00 93.06 90 ALA A C 1
ATOM 663 O O . ALA A 1 90 ? 1.704 9.141 0.537 1.00 93.06 90 ALA A O 1
ATOM 664 N N . ARG A 1 91 ? 3.276 7.554 0.273 1.00 92.25 91 ARG A N 1
ATOM 665 C CA . ARG A 1 91 ? 2.733 6.650 1.304 1.00 92.25 91 ARG A CA 1
ATOM 666 C C . ARG A 1 91 ? 2.733 7.270 2.699 1.00 92.25 91 ARG A C 1
ATOM 668 O O . ARG A 1 91 ? 1.786 7.060 3.450 1.00 92.25 91 ARG A O 1
ATOM 675 N N . THR A 1 92 ? 3.786 8.001 3.064 1.00 94.06 92 THR A N 1
ATOM 676 C CA . THR A 1 92 ? 3.871 8.663 4.374 1.00 94.06 92 THR A CA 1
ATOM 677 C C . THR A 1 92 ? 2.775 9.716 4.525 1.00 94.06 92 THR A C 1
ATOM 679 O O . THR A 1 92 ? 2.069 9.723 5.533 1.00 94.06 92 THR A O 1
ATOM 682 N N . LEU A 1 93 ? 2.587 10.559 3.507 1.00 96.25 93 LEU A N 1
ATOM 683 C CA . LEU A 1 93 ? 1.544 11.587 3.501 1.00 96.25 93 LEU A CA 1
ATOM 684 C C . LEU A 1 93 ? 0.140 10.975 3.478 1.00 96.25 93 LEU A C 1
ATOM 686 O O . LEU A 1 93 ? -0.736 11.407 4.224 1.00 96.25 93 LEU A O 1
ATOM 690 N N . GLU A 1 94 ? -0.069 9.938 2.668 1.00 96.31 94 GLU A N 1
ATOM 691 C CA . GLU A 1 94 ? -1.339 9.216 2.607 1.00 96.31 94 GLU A CA 1
ATOM 692 C C . GLU A 1 94 ? -1.695 8.577 3.951 1.00 96.31 94 GLU A C 1
ATOM 694 O O . GLU A 1 94 ? -2.825 8.723 4.416 1.00 96.31 94 GLU A O 1
ATOM 699 N N . ARG A 1 95 ? -0.731 7.930 4.617 1.00 92.38 95 ARG A N 1
ATOM 700 C CA . ARG A 1 95 ? -0.939 7.352 5.948 1.00 92.38 95 ARG A CA 1
ATOM 701 C C . ARG A 1 95 ? -1.346 8.420 6.962 1.00 92.38 95 ARG A C 1
ATOM 703 O O . ARG A 1 95 ? -2.326 8.214 7.671 1.00 92.38 95 ARG A O 1
ATOM 710 N N . ALA A 1 96 ? -0.635 9.548 7.007 1.00 94.31 96 ALA A N 1
ATOM 711 C CA . ALA A 1 96 ? -0.949 10.648 7.921 1.00 94.31 96 ALA A CA 1
ATOM 712 C C . ALA A 1 96 ? -2.344 11.239 7.656 1.00 94.31 96 ALA A C 1
ATOM 714 O O . ALA A 1 96 ? -3.117 11.464 8.587 1.00 94.31 96 ALA A O 1
ATOM 715 N N . ARG A 1 97 ? -2.702 11.427 6.379 1.00 97.06 97 ARG A N 1
ATOM 716 C CA . ARG A 1 97 ? -4.034 11.888 5.966 1.00 97.06 97 ARG A CA 1
ATOM 717 C C . ARG A 1 97 ? -5.130 10.909 6.394 1.00 97.06 97 ARG A C 1
ATOM 719 O O . ARG A 1 97 ? -6.146 11.336 6.936 1.00 97.06 97 ARG A O 1
ATOM 726 N N . ASN A 1 98 ? -4.943 9.616 6.136 1.00 95.00 98 ASN A N 1
ATOM 727 C CA . ASN A 1 98 ? -5.936 8.594 6.461 1.00 95.00 98 ASN A CA 1
ATOM 728 C C . ASN A 1 98 ? -6.114 8.466 7.983 1.00 95.00 98 ASN A C 1
ATOM 730 O O . ASN A 1 98 ? -7.246 8.373 8.449 1.00 95.00 98 ASN A O 1
ATOM 734 N N . GLU A 1 99 ? -5.027 8.536 8.760 1.00 92.75 99 GLU A N 1
ATOM 735 C CA . GLU A 1 99 ? -5.082 8.551 10.228 1.00 92.75 99 GLU A CA 1
ATOM 736 C C . GLU A 1 99 ? -5.855 9.768 10.754 1.00 92.75 99 GLU A C 1
ATOM 738 O O . GLU A 1 99 ? -6.722 9.621 11.615 1.00 92.75 99 GLU A O 1
ATOM 743 N N . TYR A 1 100 ? -5.591 10.957 10.201 1.00 95.94 100 TYR A N 1
ATOM 744 C CA . TYR A 1 100 ? -6.298 12.181 10.572 1.00 95.94 100 TYR A CA 1
ATOM 745 C C . TYR A 1 100 ? -7.809 12.064 10.338 1.00 95.94 100 TYR A C 1
ATOM 747 O O . TYR A 1 100 ? -8.594 12.271 11.262 1.00 95.94 100 TYR A O 1
ATOM 755 N N . TRP A 1 101 ? -8.231 11.690 9.126 1.00 96.50 101 TRP A N 1
ATOM 756 C CA . TRP A 1 101 ? -9.658 11.623 8.801 1.00 96.50 101 TRP A CA 1
ATOM 757 C C . TRP A 1 101 ? -10.383 10.489 9.519 1.00 96.50 101 TRP A C 1
ATOM 759 O O . TRP A 1 101 ? -11.530 10.679 9.923 1.00 96.50 101 TRP A O 1
ATOM 769 N N . LEU A 1 102 ? -9.720 9.347 9.732 1.00 96.44 102 LEU A N 1
ATOM 770 C CA . LEU A 1 102 ? -10.261 8.277 10.567 1.00 96.44 102 LEU A CA 1
ATOM 771 C C . LEU A 1 102 ? -10.505 8.782 11.994 1.00 96.44 102 LEU A C 1
ATOM 773 O O . LEU A 1 102 ? -11.584 8.570 12.543 1.00 96.44 102 LEU A O 1
ATOM 777 N N . ARG A 1 103 ? -9.550 9.518 12.573 1.00 96.00 103 ARG A N 1
ATOM 778 C CA . ARG A 1 103 ? -9.695 10.094 13.915 1.00 96.00 103 ARG A CA 1
ATOM 779 C C . ARG A 1 103 ? -10.813 11.135 13.977 1.00 96.00 103 ARG A C 1
ATOM 781 O O . ARG A 1 103 ? -11.640 11.072 14.879 1.00 96.00 103 ARG A O 1
ATOM 788 N N . GLU A 1 104 ? -10.901 12.052 13.015 1.00 97.56 104 GLU A N 1
ATOM 789 C CA . GLU A 1 104 ? -12.005 13.026 12.943 1.00 97.56 104 GLU A CA 1
ATOM 790 C C . GLU A 1 104 ? -13.376 12.355 12.785 1.00 97.56 104 GLU A C 1
ATOM 792 O O . GLU A 1 104 ? -14.378 12.813 13.338 1.00 97.56 104 GLU A O 1
ATOM 797 N N . TRP A 1 105 ? -13.439 11.244 12.054 1.00 96.62 105 TRP A N 1
ATOM 798 C CA . TRP A 1 105 ? -14.655 10.449 11.930 1.00 96.62 105 TRP A CA 1
ATOM 799 C C . TRP A 1 105 ? -15.041 9.758 13.251 1.00 96.62 105 TRP A C 1
ATOM 801 O O . TRP A 1 105 ? -16.228 9.748 13.593 1.00 96.62 105 TRP A O 1
ATOM 811 N N . LEU A 1 106 ? -14.058 9.251 14.007 1.00 97.31 106 LEU A N 1
ATOM 812 C CA . LEU A 1 106 ? -14.247 8.626 15.324 1.00 97.31 106 LEU A CA 1
ATOM 813 C C . LEU A 1 106 ? -14.672 9.636 16.398 1.00 97.31 106 LEU A C 1
ATOM 815 O O . LEU A 1 106 ? -15.597 9.355 17.154 1.00 97.31 106 LEU A O 1
ATOM 819 N N . LYS A 1 107 ? -14.083 10.840 16.425 1.00 97.56 107 LYS A N 1
ATOM 820 C CA . LYS A 1 107 ? -14.459 11.915 17.368 1.00 97.56 107 LYS A CA 1
ATOM 821 C C . LYS A 1 107 ? -15.944 12.265 17.304 1.00 97.56 107 LYS A C 1
ATOM 823 O O . LYS A 1 107 ? -16.583 12.491 18.327 1.00 97.56 107 LYS A O 1
ATOM 828 N N . ARG A 1 108 ? -16.518 12.283 16.096 1.00 97.25 108 ARG A N 1
ATOM 829 C CA . ARG A 1 108 ? -17.954 12.547 15.877 1.00 97.25 108 ARG A CA 1
ATOM 830 C C . ARG A 1 108 ? -18.863 11.417 16.369 1.00 97.25 108 ARG A C 1
ATOM 832 O O . ARG A 1 108 ? -20.076 11.591 16.397 1.00 97.25 108 ARG A O 1
ATOM 839 N N . ARG A 1 109 ? -18.286 10.274 16.735 1.00 95.88 109 ARG A N 1
ATOM 840 C CA . ARG A 1 109 ? -18.962 9.086 17.269 1.00 95.88 109 ARG A CA 1
ATOM 841 C C . ARG A 1 109 ? -18.536 8.783 18.699 1.00 95.88 109 ARG A C 1
ATOM 843 O O . ARG A 1 109 ? -18.737 7.668 19.166 1.00 95.88 109 ARG A O 1
ATOM 850 N N . ALA A 1 110 ? -17.963 9.764 19.395 1.00 96.44 110 ALA A N 1
ATOM 851 C CA . ALA A 1 110 ? -17.601 9.611 20.792 1.00 96.44 110 ALA A CA 1
ATOM 852 C C . ALA A 1 110 ? -18.799 9.086 21.603 1.00 96.44 110 ALA A C 1
ATOM 854 O O . ALA A 1 110 ? -19.906 9.619 21.501 1.00 96.44 110 ALA A O 1
ATOM 855 N N . GLY A 1 111 ? -18.577 8.032 22.388 1.00 95.12 111 GLY A N 1
ATOM 856 C CA . GLY A 1 111 ? -19.633 7.378 23.168 1.00 95.12 111 GLY A CA 1
ATOM 857 C C . GLY A 1 111 ? -20.471 6.336 22.413 1.00 95.12 111 GLY A C 1
ATOM 858 O O . GLY A 1 111 ? -21.271 5.658 23.049 1.00 95.12 111 GLY A O 1
ATOM 859 N N . GLN A 1 112 ? -20.294 6.161 21.098 1.00 95.62 112 GLN A N 1
ATOM 860 C CA . GLN A 1 112 ? -20.971 5.102 20.340 1.00 95.62 112 GLN A CA 1
ATOM 861 C C . GLN A 1 112 ? -20.174 3.798 20.416 1.00 95.62 112 GLN A C 1
ATOM 863 O O . GLN A 1 112 ? -19.028 3.744 19.975 1.00 95.62 112 GLN A O 1
ATOM 868 N N . THR A 1 113 ? -20.783 2.746 20.959 1.00 95.25 113 THR A N 1
ATOM 869 C CA . THR A 1 113 ? -20.169 1.415 21.026 1.00 95.25 113 THR A CA 1
ATOM 870 C C . THR A 1 113 ? -20.029 0.806 19.634 1.00 95.25 113 THR A C 1
ATOM 872 O O . THR A 1 113 ? -20.940 0.875 18.811 1.00 95.25 113 THR A O 1
ATOM 875 N N . MET A 1 114 ? -18.872 0.201 19.385 1.00 95.25 114 MET A N 1
ATOM 876 C CA . MET A 1 114 ? -18.499 -0.448 18.133 1.00 95.25 114 MET A CA 1
ATOM 877 C C . MET A 1 114 ? -17.924 -1.836 18.424 1.00 95.25 114 MET A C 1
ATOM 879 O O . MET A 1 114 ? -17.285 -2.034 19.459 1.00 95.25 114 MET A O 1
ATOM 883 N N . HIS A 1 115 ? -18.078 -2.775 17.491 1.00 95.69 115 HIS A N 1
ATOM 884 C CA . HIS A 1 115 ? -17.425 -4.083 17.565 1.00 95.69 115 HIS A CA 1
ATOM 885 C C . HIS A 1 115 ? -16.094 -4.073 16.817 1.00 95.69 115 HIS A C 1
ATOM 887 O O . HIS A 1 115 ? -15.989 -3.564 15.697 1.00 95.69 115 HIS A O 1
ATOM 893 N N . ALA A 1 116 ? -15.065 -4.647 17.435 1.00 96.00 116 ALA A N 1
ATOM 894 C CA . ALA A 1 116 ? -13.733 -4.707 16.857 1.00 96.00 116 ALA A CA 1
ATOM 895 C C . ALA A 1 116 ? -13.069 -6.064 17.084 1.00 96.00 116 ALA A C 1
ATOM 897 O O . ALA A 1 116 ? -13.138 -6.634 18.170 1.00 96.00 116 ALA A O 1
ATOM 898 N N . LEU A 1 117 ? -12.375 -6.556 16.061 1.00 96.19 117 LEU A N 1
ATOM 899 C CA . LEU A 1 117 ? -11.602 -7.791 16.122 1.00 96.19 117 LEU A CA 1
ATOM 900 C C . LEU A 1 117 ? -10.167 -7.496 16.566 1.00 96.19 117 LEU A C 1
ATOM 902 O O . LEU A 1 117 ? -9.460 -6.711 15.932 1.00 96.19 117 LEU A O 1
ATOM 906 N N . VAL A 1 118 ? -9.698 -8.163 17.615 1.00 95.12 118 VAL A N 1
ATOM 907 C CA . VAL A 1 118 ? -8.329 -8.018 18.119 1.00 95.12 118 VAL A CA 1
ATOM 908 C C . VAL A 1 118 ? -7.345 -8.695 17.160 1.00 95.12 118 VAL A C 1
ATOM 910 O O . VAL A 1 118 ? -7.296 -9.922 17.045 1.00 95.12 118 VAL A O 1
ATOM 913 N N . LEU A 1 119 ? -6.510 -7.900 16.489 1.00 93.81 119 LEU A N 1
ATOM 914 C CA . LEU A 1 119 ? -5.479 -8.388 15.566 1.00 93.81 119 LEU A CA 1
ATOM 915 C C . LEU A 1 119 ? -4.177 -8.785 16.278 1.00 93.81 119 LEU A C 1
ATOM 917 O O . LEU A 1 119 ? -3.390 -9.548 15.723 1.00 93.81 119 LEU A O 1
ATOM 921 N N . GLY A 1 120 ? -3.948 -8.288 17.496 1.00 89.25 120 GLY A N 1
ATOM 922 C CA . GLY A 1 120 ? -2.744 -8.527 18.300 1.00 89.25 120 GLY A CA 1
ATOM 923 C C . GLY A 1 120 ? -1.952 -7.244 18.560 1.00 89.25 120 GLY A C 1
ATOM 924 O O . GLY A 1 120 ? -2.489 -6.145 18.468 1.00 89.25 120 GLY A O 1
ATOM 925 N N . SER A 1 121 ? -0.666 -7.359 18.891 1.00 85.56 121 SER A N 1
ATOM 926 C CA . SER A 1 121 ? 0.157 -6.196 19.255 1.00 85.56 121 SER A CA 1
ATOM 927 C C . SER A 1 121 ? 0.680 -5.425 18.032 1.00 85.56 121 SER A C 1
ATOM 929 O O . SER A 1 121 ? 1.028 -6.056 17.022 1.00 85.56 121 SER A O 1
ATOM 931 N N . PRO A 1 122 ? 0.822 -4.087 18.118 1.00 83.56 122 PRO A N 1
ATOM 932 C CA . PRO A 1 122 ? 1.427 -3.275 17.070 1.00 83.56 122 PRO A CA 1
ATOM 933 C C 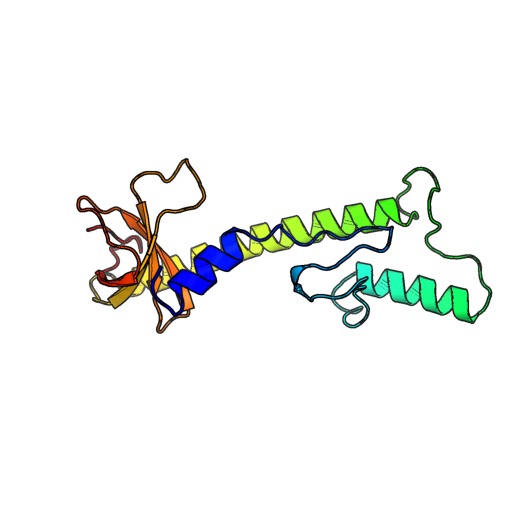. PRO A 1 122 ? 2.833 -3.737 16.687 1.00 83.56 122 PRO A C 1
ATOM 935 O O . PRO A 1 122 ? 3.544 -4.380 17.458 1.00 83.56 122 PRO A O 1
ATOM 938 N N . PHE A 1 123 ? 3.259 -3.372 15.478 1.00 75.81 123 PHE A N 1
ATOM 939 C CA . PHE A 1 123 ? 4.635 -3.601 15.033 1.00 75.81 123 PHE A CA 1
ATOM 940 C C . PHE A 1 123 ? 5.628 -2.626 15.679 1.00 75.81 123 PHE A C 1
ATOM 942 O O . PHE A 1 123 ? 6.762 -2.994 15.976 1.00 75.81 123 PHE A O 1
ATOM 949 N N . ASP A 1 124 ? 5.206 -1.377 15.890 1.00 79.94 124 ASP A N 1
ATOM 950 C CA . ASP A 1 124 ? 6.062 -0.359 16.488 1.00 79.94 124 ASP A CA 1
ATOM 951 C C . ASP A 1 124 ? 6.294 -0.677 17.968 1.00 79.94 124 ASP A C 1
ATOM 953 O O . ASP A 1 124 ? 5.387 -0.557 18.793 1.00 79.94 124 ASP A O 1
ATOM 957 N N . ARG A 1 125 ? 7.531 -1.055 18.309 1.00 71.94 125 ARG A N 1
ATOM 958 C CA . ARG A 1 125 ? 7.936 -1.366 19.688 1.00 71.94 125 ARG A CA 1
ATOM 959 C C . ARG A 1 125 ? 7.731 -0.196 20.650 1.00 71.94 125 ARG A C 1
ATOM 961 O O . ARG A 1 125 ? 7.645 -0.442 21.846 1.00 71.94 125 ARG A O 1
ATOM 968 N N . ARG A 1 126 ? 7.628 1.046 20.161 1.00 74.31 126 ARG A N 1
ATOM 969 C CA . ARG A 1 126 ? 7.311 2.227 20.985 1.00 74.31 126 ARG A CA 1
ATOM 970 C C . ARG A 1 126 ? 5.858 2.243 21.464 1.00 74.31 126 ARG A C 1
ATOM 972 O O . ARG A 1 126 ? 5.529 3.007 22.360 1.00 74.31 126 ARG A O 1
ATOM 979 N N . LYS A 1 127 ? 4.999 1.404 20.880 1.00 76.00 127 LYS A N 1
ATOM 980 C CA . LYS A 1 127 ? 3.574 1.269 21.211 1.00 76.00 127 LYS A CA 1
ATOM 981 C C . LYS A 1 127 ? 3.271 0.010 22.030 1.00 76.00 127 LYS A C 1
ATOM 983 O O . LYS A 1 127 ? 2.144 -0.490 22.018 1.00 76.00 127 LYS A O 1
ATOM 988 N N . GLN A 1 128 ? 4.281 -0.521 22.723 1.00 70.38 128 GLN A N 1
ATOM 989 C CA . GLN A 1 128 ? 4.094 -1.592 23.701 1.00 70.38 128 GLN A CA 1
ATOM 990 C C . GLN A 1 128 ? 3.025 -1.187 24.727 1.00 70.38 128 GLN A C 1
ATOM 992 O O . GLN A 1 128 ? 2.993 -0.044 25.174 1.00 70.38 128 GLN A O 1
ATOM 997 N N . GLY A 1 129 ? 2.121 -2.115 25.047 1.00 78.88 129 GLY A N 1
ATOM 998 C CA . GLY A 1 129 ? 0.957 -1.853 25.905 1.00 78.88 129 GLY A CA 1
ATOM 999 C C . GLY A 1 129 ? -0.316 -1.425 25.163 1.00 78.88 129 GLY A C 1
ATOM 1000 O O . GLY A 1 129 ? -1.335 -1.181 25.801 1.00 78.88 129 GLY A O 1
ATOM 1001 N N . THR A 1 1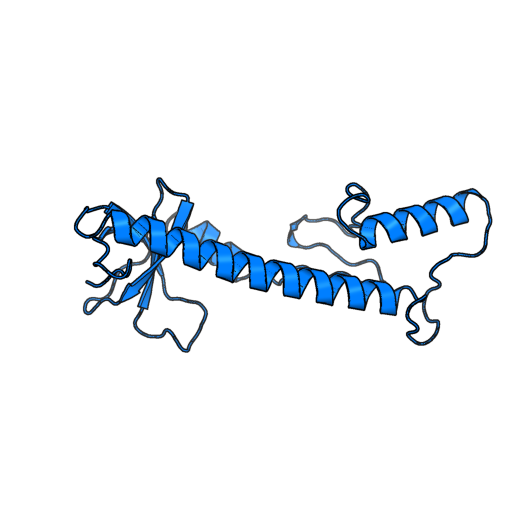30 ? -0.295 -1.367 23.828 1.00 89.25 130 THR A N 1
ATOM 1002 C CA . THR A 1 130 ? -1.515 -1.223 23.015 1.00 89.25 130 THR A CA 1
ATOM 1003 C C . THR A 1 130 ? -1.792 -2.474 22.187 1.00 89.25 130 THR A C 1
ATOM 1005 O O . THR A 1 130 ? -0.899 -3.288 21.940 1.00 89.25 130 THR A O 1
ATOM 1008 N N . SER A 1 131 ? -3.042 -2.622 21.756 1.00 92.44 131 SER A N 1
ATOM 1009 C CA . SER A 1 131 ? -3.495 -3.666 20.836 1.00 92.44 131 SER A CA 1
ATOM 1010 C C . SER A 1 131 ? -4.037 -3.044 19.554 1.00 92.44 131 SER A C 1
ATOM 1012 O O . SER A 1 131 ? -4.695 -2.006 19.591 1.00 92.44 131 SER A O 1
ATOM 1014 N N . CYS A 1 132 ? -3.777 -3.681 18.416 1.00 93.94 132 CYS A N 1
ATOM 1015 C CA . CYS A 1 132 ? -4.400 -3.345 17.143 1.00 93.94 132 CYS A CA 1
ATOM 1016 C C . CYS A 1 132 ? -5.782 -3.996 17.065 1.00 93.94 132 CYS A C 1
ATOM 1018 O O . CYS A 1 132 ? -5.903 -5.217 17.190 1.00 93.94 132 CYS A O 1
ATOM 1020 N N . LEU A 1 133 ? -6.804 -3.187 16.809 1.00 95.62 133 LEU A N 1
ATOM 1021 C CA . LEU A 1 133 ? -8.178 -3.622 16.602 1.00 95.62 133 LEU A CA 1
ATOM 1022 C C . LEU A 1 133 ? -8.591 -3.358 15.155 1.00 95.62 133 LEU A C 1
ATOM 1024 O O . LEU A 1 133 ? -8.274 -2.304 14.607 1.00 95.62 133 LEU A O 1
ATOM 1028 N N . LEU A 1 134 ? -9.312 -4.292 14.547 1.00 96.31 134 LEU A N 1
ATOM 1029 C CA . LEU A 1 134 ? -9.957 -4.124 13.251 1.00 96.31 134 LEU A CA 1
ATOM 1030 C C . LEU A 1 134 ? -11.437 -3.812 13.461 1.00 96.31 134 LEU A C 1
ATOM 1032 O O . LEU A 1 134 ? -12.200 -4.681 13.876 1.00 96.31 134 LEU A O 1
ATOM 1036 N N . LEU A 1 135 ? -11.840 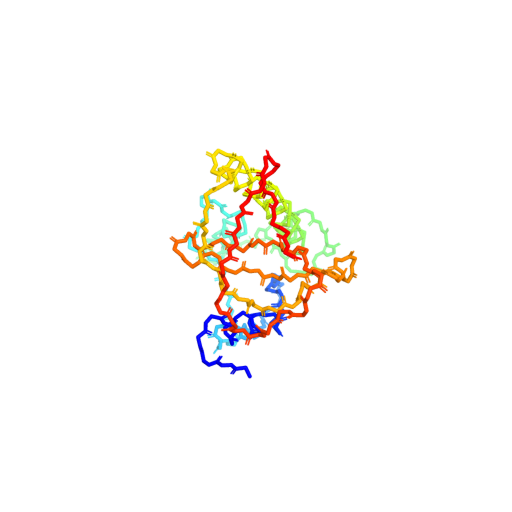-2.595 13.115 1.00 96.06 135 LEU A N 1
ATOM 1037 C CA . LEU A 1 135 ? -13.241 -2.211 12.989 1.00 96.06 135 LEU A CA 1
ATOM 1038 C C . LEU A 1 135 ? -13.759 -2.780 11.660 1.00 96.06 135 LEU A C 1
ATOM 1040 O O . LEU A 1 135 ? -13.589 -2.161 10.606 1.00 96.06 135 LEU A O 1
ATOM 1044 N N . GLN A 1 136 ? -14.294 -4.004 11.698 1.00 92.25 136 GLN A N 1
ATOM 1045 C CA . GLN A 1 136 ? -14.544 -4.819 10.500 1.00 92.25 136 GLN A CA 1
ATOM 1046 C C . GLN A 1 136 ? -15.482 -4.136 9.503 1.00 92.25 136 GLN A C 1
ATOM 1048 O O . GLN A 1 136 ? -15.153 -4.082 8.319 1.00 92.25 136 GLN A O 1
ATOM 1053 N N . ASP A 1 137 ? -16.569 -3.534 9.987 1.00 91.56 137 ASP A N 1
ATOM 1054 C CA . ASP A 1 137 ? -17.571 -2.857 9.150 1.00 91.56 137 ASP A CA 1
ATOM 1055 C C . ASP A 1 137 ? -17.017 -1.635 8.403 1.00 91.56 137 ASP A C 1
ATOM 1057 O O . ASP A 1 137 ? -17.606 -1.164 7.432 1.00 91.56 137 ASP A O 1
ATOM 1061 N N . TYR A 1 138 ? -15.862 -1.124 8.840 1.00 91.62 138 TYR A N 1
ATOM 1062 C CA . TYR A 1 138 ? -15.243 0.089 8.307 1.00 91.62 138 TYR A CA 1
ATOM 1063 C C . TYR A 1 138 ? -13.899 -0.173 7.622 1.00 91.62 138 TYR A C 1
ATOM 1065 O O . TYR A 1 138 ? -13.309 0.750 7.063 1.00 91.62 138 TYR A O 1
ATOM 1073 N N . GLY A 1 139 ? -13.377 -1.403 7.689 1.00 92.12 139 GLY A N 1
ATOM 1074 C CA . GLY A 1 139 ? -12.054 -1.742 7.160 1.00 92.12 139 GLY A CA 1
ATOM 1075 C C . GLY A 1 139 ? -10.908 -0.945 7.800 1.00 92.12 139 GLY A C 1
ATOM 1076 O O . GLY A 1 139 ? -9.876 -0.735 7.163 1.00 92.12 139 GLY A O 1
ATOM 1077 N N . ALA A 1 140 ? -11.085 -0.474 9.039 1.00 94.12 140 ALA A N 1
ATOM 1078 C CA . ALA A 1 140 ? -10.143 0.415 9.715 1.00 94.12 140 ALA A CA 1
ATOM 1079 C C . ALA A 1 140 ? -9.386 -0.309 10.832 1.00 94.12 140 ALA A C 1
ATOM 1081 O O . ALA A 1 140 ? -9.985 -1.017 11.640 1.00 94.12 140 ALA A O 1
ATOM 1082 N N . ILE A 1 141 ? -8.069 -0.098 10.902 1.00 94.31 141 ILE A N 1
ATOM 1083 C CA . ILE A 1 141 ? -7.237 -0.589 12.005 1.00 94.31 141 ILE A CA 1
ATOM 1084 C C . ILE A 1 141 ? -6.952 0.570 12.952 1.00 94.31 141 ILE A C 1
ATOM 1086 O O . ILE A 1 141 ? -6.426 1.602 12.534 1.00 94.31 141 ILE A O 1
ATOM 1090 N N . VAL A 1 142 ? -7.278 0.376 14.224 1.00 94.00 142 VAL A N 1
ATOM 1091 C CA . VAL A 1 142 ? -7.099 1.358 15.295 1.00 94.00 142 VAL A CA 1
ATOM 1092 C C . VAL A 1 142 ? -6.276 0.762 16.426 1.00 94.00 142 VAL A C 1
ATOM 1094 O O . VAL A 1 142 ? -6.129 -0.454 16.544 1.00 94.00 142 VAL A O 1
ATOM 1097 N N . GLU A 1 143 ? -5.706 1.628 17.251 1.00 93.25 143 GLU A N 1
ATOM 1098 C CA . GLU A 1 143 ? -4.970 1.222 18.443 1.00 93.25 143 GLU A CA 1
ATOM 1099 C C . GLU A 1 143 ? -5.851 1.414 19.671 1.00 93.25 143 GLU A C 1
ATOM 1101 O O . GLU A 1 143 ? -6.540 2.425 19.802 1.00 93.25 143 GLU A O 1
ATOM 1106 N N . CYS A 1 144 ? -5.811 0.435 20.567 1.00 93.25 144 CYS A N 1
ATOM 1107 C CA . CYS A 1 144 ? -6.518 0.463 21.833 1.00 93.25 144 CYS A CA 1
ATOM 1108 C C . CYS A 1 144 ? -5.536 0.247 22.980 1.00 93.25 144 CYS A C 1
ATOM 1110 O O . CYS A 1 144 ? -4.766 -0.719 22.983 1.00 93.25 144 CYS A O 1
ATOM 1112 N N . LYS A 1 145 ? -5.557 1.163 23.948 1.00 91.31 145 LYS A N 1
ATOM 1113 C CA . LYS A 1 145 ? -4.874 0.990 25.234 1.00 91.31 145 LYS A CA 1
ATOM 1114 C C . LYS A 1 145 ? -5.757 0.095 26.092 1.00 91.31 145 LYS A C 1
ATOM 1116 O O . LYS A 1 145 ? -6.918 0.426 26.286 1.00 91.31 145 LYS A O 1
ATOM 1121 N N . SER A 1 146 ? -5.228 -1.016 26.586 1.00 86.25 146 SER A N 1
ATOM 1122 C CA . SER A 1 146 ? -6.009 -1.927 27.420 1.00 86.25 146 SER A CA 1
ATOM 1123 C C . SER A 1 146 ? -5.260 -2.236 28.703 1.00 86.25 146 SER A C 1
ATOM 1125 O O . SER A 1 146 ? -4.098 -2.640 28.662 1.00 86.25 146 SER A O 1
ATOM 1127 N N . SER A 1 147 ? -5.927 -2.041 29.835 1.00 83.25 147 SER A N 1
ATOM 1128 C CA . SER A 1 147 ? -5.459 -2.469 31.157 1.00 83.25 147 SER A CA 1
ATOM 1129 C C . SER A 1 147 ? -5.506 -3.993 31.312 1.00 83.25 147 SER A C 1
ATOM 1131 O O . SER A 1 147 ? -4.705 -4.578 32.041 1.00 83.25 147 SER A O 1
ATOM 1133 N N . THR A 1 148 ? -6.415 -4.639 30.579 1.00 84.62 148 THR A N 1
ATOM 1134 C CA . THR A 1 148 ? -6.572 -6.094 30.530 1.00 84.62 148 THR A CA 1
ATOM 1135 C C . THR A 1 148 ? -5.967 -6.677 29.249 1.00 84.62 148 THR A C 1
ATOM 1137 O O . THR A 1 148 ? -6.057 -6.056 28.184 1.00 84.62 148 THR A O 1
ATOM 1140 N N . PRO A 1 149 ? -5.342 -7.867 29.298 1.00 84.88 149 PRO A N 1
ATOM 1141 C CA . PRO A 1 149 ? -4.861 -8.536 28.094 1.00 84.88 149 PRO A CA 1
ATOM 1142 C C . PRO A 1 149 ? -6.016 -8.848 27.135 1.00 84.88 149 PRO A C 1
ATOM 1144 O O . PRO A 1 149 ? -7.010 -9.440 27.543 1.00 84.88 149 PRO A O 1
ATOM 1147 N N . LEU A 1 150 ? -5.862 -8.481 25.861 1.00 91.06 150 LEU A N 1
ATOM 1148 C CA . LEU A 1 150 ? -6.823 -8.797 24.800 1.00 91.06 150 LEU A CA 1
ATOM 1149 C C . LEU A 1 150 ? -6.347 -10.015 24.010 1.00 91.06 150 LEU A C 1
ATOM 1151 O O . LEU A 1 150 ? -5.189 -10.068 23.579 1.00 91.06 150 LEU A O 1
ATOM 1155 N N . ALA A 1 151 ? -7.226 -10.995 23.808 1.00 91.19 151 ALA A N 1
ATOM 1156 C CA . ALA A 1 151 ? -6.859 -12.233 23.135 1.00 91.19 151 ALA A CA 1
ATOM 1157 C C . ALA A 1 151 ? -6.890 -12.075 21.608 1.00 91.19 151 ALA A C 1
ATOM 1159 O O . ALA A 1 151 ? -7.790 -11.476 21.029 1.00 91.19 151 ALA A O 1
ATOM 1160 N N . LEU A 1 152 ? -5.901 -12.650 20.918 1.00 92.62 152 LEU A N 1
ATOM 1161 C CA . LEU A 1 152 ? -5.841 -12.634 19.455 1.00 92.62 152 LEU A CA 1
ATOM 1162 C C . LEU A 1 152 ? -7.095 -13.280 18.841 1.00 92.62 152 LEU A C 1
ATOM 1164 O O . LEU A 1 152 ? -7.325 -14.475 19.020 1.00 92.62 152 LEU A O 1
ATOM 1168 N N . GLY A 1 153 ? -7.829 -12.523 18.026 1.00 93.44 153 GLY A N 1
ATOM 1169 C CA . GLY A 1 153 ? -9.059 -12.973 17.371 1.00 93.44 153 GLY A CA 1
ATOM 1170 C C . GLY A 1 153 ? -10.323 -12.858 18.223 1.00 93.44 153 GLY A C 1
ATOM 1171 O O . GLY A 1 153 ? -11.387 -13.248 17.753 1.00 93.44 153 GLY A O 1
ATOM 1172 N N . GLU A 1 154 ? -10.224 -12.318 19.437 1.00 93.94 154 GLU A N 1
ATOM 1173 C CA . GLU A 1 154 ? -11.382 -11.920 20.238 1.00 93.94 154 GLU A CA 1
ATOM 1174 C C . GLU A 1 154 ? -12.127 -10.771 19.543 1.00 93.94 154 GLU A C 1
ATOM 1176 O O . GLU A 1 154 ? -11.499 -9.854 19.005 1.00 93.94 154 GLU A O 1
ATOM 1181 N N . VAL A 1 155 ? -13.460 -10.815 19.552 1.00 94.81 155 VAL A N 1
ATOM 1182 C CA . VAL A 1 155 ? -14.298 -9.672 19.172 1.00 94.81 155 VAL A CA 1
ATOM 1183 C C . VAL A 1 155 ? -14.699 -8.959 20.451 1.00 94.81 155 VAL A C 1
ATOM 1185 O O . VAL A 1 155 ? -15.278 -9.572 21.344 1.00 94.81 155 VAL A O 1
ATOM 1188 N N . ILE A 1 156 ? -14.382 -7.672 20.531 1.00 94.94 156 ILE A N 1
ATOM 1189 C CA . ILE A 1 156 ? -14.661 -6.842 21.698 1.00 94.94 156 ILE A CA 1
ATOM 1190 C C . ILE A 1 156 ? -15.582 -5.689 21.336 1.00 94.94 156 ILE A C 1
ATOM 1192 O O . ILE A 1 156 ? -15.587 -5.203 20.204 1.00 94.94 156 ILE A O 1
ATOM 1196 N N . GLU A 1 157 ? -16.318 -5.220 22.332 1.00 95.38 157 GLU A N 1
ATOM 1197 C CA . GLU A 1 157 ? -16.950 -3.911 22.287 1.00 95.38 157 GLU A CA 1
ATOM 1198 C C . GLU A 1 157 ? -15.942 -2.847 22.705 1.00 95.38 157 GLU A C 1
ATOM 1200 O O . GLU A 1 157 ? -15.231 -2.983 23.704 1.00 95.38 157 GLU A O 1
ATOM 1205 N N . CYS A 1 158 ? -15.868 -1.783 21.919 1.00 93.69 158 CYS A N 1
ATOM 1206 C CA . CYS A 1 158 ? -15.007 -0.647 22.180 1.00 93.69 158 CYS A CA 1
ATOM 1207 C C . CYS A 1 158 ? -15.731 0.644 21.804 1.00 93.69 158 CYS A C 1
ATOM 1209 O O . CYS A 1 158 ? -16.510 0.683 20.853 1.00 93.69 158 CYS A O 1
ATOM 1211 N N . THR A 1 159 ? -15.460 1.706 22.550 1.00 96.06 159 THR A N 1
ATOM 1212 C CA . THR A 1 159 ? -16.123 2.996 22.371 1.00 96.06 159 THR A CA 1
ATOM 1213 C C . THR A 1 159 ? -15.050 4.065 22.212 1.00 96.06 159 THR A C 1
ATOM 1215 O O . THR A 1 159 ? -14.168 4.143 23.072 1.00 96.06 159 THR A O 1
ATOM 1218 N N . PRO A 1 160 ? -15.077 4.878 21.141 1.00 96.94 160 PRO A N 1
ATOM 1219 C CA . PRO A 1 160 ? -14.122 5.958 20.994 1.00 96.94 160 PRO A CA 1
ATOM 1220 C C . PRO A 1 160 ? -14.437 7.079 21.990 1.00 96.94 160 PRO A C 1
ATOM 1222 O O . PRO A 1 160 ? -15.602 7.387 22.269 1.00 96.94 160 PRO A O 1
ATOM 1225 N N . ASP A 1 161 ? -13.392 7.709 22.514 1.00 96.06 161 ASP A N 1
ATOM 1226 C CA . ASP A 1 161 ? -13.504 8.908 23.340 1.00 96.06 161 ASP A CA 1
ATOM 1227 C C . ASP A 1 161 ? -13.687 10.185 22.490 1.00 96.06 161 ASP A C 1
ATOM 1229 O O . ASP A 1 161 ? -13.816 10.153 21.261 1.00 96.06 161 ASP A O 1
ATOM 1233 N N . ARG A 1 162 ? -13.695 11.355 23.143 1.00 96.25 162 ARG A N 1
ATOM 1234 C CA . ARG A 1 162 ? -13.828 12.660 22.466 1.00 96.25 162 ARG A CA 1
ATOM 1235 C C . ARG A 1 162 ? -12.620 13.017 21.593 1.00 96.25 162 ARG A C 1
ATOM 1237 O O . ARG A 1 162 ? -12.693 13.963 20.810 1.00 96.25 162 ARG A O 1
ATOM 1244 N N . GLN A 1 163 ? -11.520 12.288 21.724 1.00 95.25 163 GLN A N 1
ATOM 1245 C CA . GLN A 1 163 ? -10.297 12.414 20.949 1.00 95.25 163 GLN A CA 1
ATOM 1246 C C . GLN A 1 163 ? -10.261 11.408 19.786 1.00 95.25 163 GLN A C 1
ATOM 1248 O O . GLN A 1 163 ? -9.430 11.557 18.886 1.00 95.25 163 GLN A O 1
ATOM 1253 N N . GLY A 1 164 ? -11.208 10.464 19.740 1.00 94.06 164 GLY A N 1
ATOM 1254 C CA . GLY A 1 164 ? -11.265 9.384 18.762 1.00 94.06 164 GLY A CA 1
ATOM 1255 C C . GLY A 1 164 ? -10.286 8.251 19.078 1.00 94.06 164 GLY A C 1
ATOM 1256 O O . GLY A 1 164 ? -9.884 7.533 18.164 1.00 94.06 164 GLY A O 1
ATOM 1257 N N . GLU A 1 165 ? -9.857 8.123 20.336 1.00 94.25 165 GLU A N 1
ATOM 1258 C CA . GLU A 1 165 ? -9.015 7.033 20.830 1.00 94.25 165 GLU A CA 1
ATOM 1259 C C . GLU A 1 165 ? -9.855 5.955 21.521 1.00 94.25 165 GLU A C 1
ATOM 1261 O O . GLU A 1 165 ? -10.954 6.211 22.012 1.00 94.25 165 GLU A O 1
ATOM 1266 N N . PHE A 1 166 ? -9.314 4.737 21.577 1.00 93.31 166 PHE A N 1
ATOM 1267 C CA . PHE A 1 166 ? -9.928 3.613 22.276 1.00 93.31 166 PHE A CA 1
ATOM 1268 C C . PHE A 1 166 ? -9.116 3.264 23.524 1.00 93.31 166 PHE A C 1
ATOM 1270 O O . PHE A 1 166 ? -7.900 3.051 23.454 1.00 93.31 166 PHE A O 1
ATOM 1277 N N . SER A 1 167 ? -9.798 3.146 24.662 1.00 89.69 167 SER A N 1
ATOM 1278 C CA . SER A 1 167 ? -9.219 2.626 25.902 1.00 89.69 167 SER A CA 1
ATOM 1279 C C . SER A 1 167 ? -10.167 1.640 26.589 1.00 89.69 167 SER A C 1
ATOM 1281 O O . SER A 1 167 ? -11.384 1.797 26.485 1.00 89.69 167 SER A O 1
ATOM 1283 N N . ARG A 1 168 ? -9.606 0.608 27.229 1.00 79.19 168 ARG A N 1
ATOM 1284 C CA . ARG A 1 168 ? -10.333 -0.451 27.942 1.00 79.19 168 ARG A CA 1
ATOM 1285 C C . ARG A 1 168 ? -9.655 -0.835 29.258 1.00 79.19 168 ARG A C 1
ATOM 1287 O O . ARG A 1 168 ? -8.405 -0.837 29.344 1.00 79.19 168 ARG A O 1
#

Radius of gyration: 21.85 Å; chains: 1; bounding box: 48×31×64 Å

Organism: NCBI:txid127549

Sequence (168 aa):
CPPGPCRAWLGIRQMNKGTVSEAPALHEGLGVDAYVQVTSPIRRYADLAVHYQLKAHLRGDPLPFPSGDGGGVRSAAGLLELARNAGTLARTLERARNEYWLREWLKRRAGQTMHALVLGSPFDRRKQGTSCLLLQDYGAIVECKSSTPLALGEVIECTPDRQGEFSR

Foldseek 3Di:
DDPDDLVVVVVVVPDDDDADDPDAAQPPVVRDRGDDDQPCVVPQVRNVLVVQQVVCVVVVHPGQADAPPPADCSHPN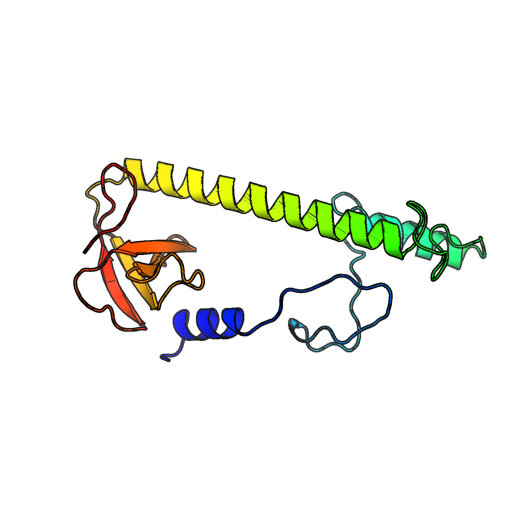VSSVVRVVVVVVVVVVVVVVVVVVLQVVQLVQAPPKAKWFFSADDPPPVRPQWTWTQRPVVRDIAIEREPDDDDHGDIDIWGAHNRSYTYD